Protein AF-W9Z4P5-F1 (afdb_monomer_lite)

Structure (mmCIF, N/CA/C/O backbone):
data_AF-W9Z4P5-F1
#
_entry.id   AF-W9Z4P5-F1
#
loop_
_atom_site.group_PDB
_atom_site.id
_atom_site.type_symbol
_atom_site.label_atom_id
_atom_site.label_alt_id
_atom_site.label_comp_id
_atom_site.label_asym_id
_atom_site.label_entity_id
_atom_site.label_seq_id
_atom_site.pdbx_PDB_ins_code
_atom_site.Cartn_x
_atom_site.Cartn_y
_atom_site.Cartn_z
_atom_site.occupancy
_atom_site.B_iso_or_equiv
_atom_site.auth_seq_id
_atom_site.auth_comp_id
_atom_site.auth_asym_id
_atom_site.auth_atom_id
_atom_site.pdbx_PDB_model_num
ATOM 1 N N . MET A 1 1 ? 18.168 -11.146 23.016 1.00 42.66 1 MET A N 1
ATOM 2 C CA . MET A 1 1 ? 17.865 -10.315 21.832 1.00 42.66 1 MET A CA 1
ATOM 3 C C . MET A 1 1 ? 19.161 -10.207 21.045 1.00 42.66 1 MET A C 1
ATOM 5 O O . MET A 1 1 ? 20.168 -9.918 21.678 1.00 42.66 1 MET A O 1
ATOM 9 N N . LYS A 1 2 ? 19.196 -10.552 19.750 1.00 52.38 2 LYS A N 1
ATOM 10 C CA . LYS A 1 2 ? 20.421 -10.352 18.956 1.00 52.38 2 LYS A CA 1
ATOM 11 C C . LYS A 1 2 ? 20.677 -8.849 18.866 1.00 52.38 2 LYS A C 1
ATOM 13 O O . LYS A 1 2 ? 19.761 -8.104 18.533 1.00 52.38 2 LYS A O 1
ATOM 18 N N . THR A 1 3 ? 21.877 -8.437 19.244 1.00 52.25 3 THR A N 1
ATOM 19 C CA . THR A 1 3 ? 22.371 -7.067 19.138 1.00 52.25 3 THR A CA 1
ATOM 20 C C . THR A 1 3 ? 22.293 -6.640 17.677 1.00 52.25 3 THR A C 1
ATOM 22 O O . THR A 1 3 ? 22.746 -7.373 16.799 1.00 52.25 3 THR A O 1
ATOM 25 N N . THR A 1 4 ? 21.670 -5.498 17.408 1.00 55.72 4 THR A N 1
ATOM 26 C CA . THR A 1 4 ? 21.697 -4.890 16.078 1.00 55.72 4 THR A CA 1
ATOM 27 C C . THR A 1 4 ? 23.114 -4.376 15.859 1.00 55.72 4 THR A C 1
ATOM 29 O O . THR A 1 4 ? 23.543 -3.469 16.567 1.00 55.72 4 THR A O 1
ATOM 32 N N . GLU A 1 5 ? 23.868 -5.000 14.958 1.00 75.69 5 GLU A N 1
ATOM 33 C CA . GLU A 1 5 ? 25.196 -4.511 14.586 1.00 75.69 5 GLU A CA 1
ATOM 34 C C . GLU A 1 5 ? 25.047 -3.261 13.714 1.00 75.69 5 GLU A C 1
ATOM 36 O O . GLU A 1 5 ? 24.210 -3.222 12.808 1.00 75.69 5 GLU A O 1
ATOM 41 N N . GLU A 1 6 ? 25.835 -2.226 14.007 1.00 75.12 6 GLU A N 1
ATOM 42 C CA . GLU A 1 6 ? 25.921 -1.048 13.147 1.00 75.12 6 GLU A CA 1
ATOM 43 C C . GLU A 1 6 ? 26.537 -1.455 11.802 1.00 75.12 6 GLU A C 1
ATOM 45 O O . GLU A 1 6 ? 27.552 -2.146 11.749 1.00 75.12 6 GLU A O 1
ATOM 50 N N . THR A 1 7 ? 25.913 -1.041 10.702 1.00 77.81 7 THR A N 1
ATOM 51 C CA . THR A 1 7 ? 26.414 -1.272 9.343 1.00 77.81 7 THR A CA 1
ATOM 52 C C . THR A 1 7 ? 26.224 -0.006 8.526 1.00 77.81 7 THR A C 1
ATOM 54 O O . THR A 1 7 ? 25.341 0.809 8.807 1.00 77.81 7 THR A O 1
ATOM 57 N N . THR A 1 8 ? 27.064 0.179 7.514 1.00 77.25 8 THR A N 1
ATOM 58 C CA . THR A 1 8 ? 26.899 1.294 6.583 1.00 77.25 8 THR A CA 1
ATOM 59 C C . THR A 1 8 ? 25.759 1.015 5.602 1.00 77.25 8 THR A C 1
ATOM 61 O O . THR A 1 8 ? 25.442 -0.137 5.298 1.00 77.25 8 THR A O 1
ATOM 64 N N . LEU A 1 9 ? 25.148 2.076 5.061 1.00 68.19 9 LEU A N 1
ATOM 65 C CA . LEU A 1 9 ? 24.144 1.940 4.001 1.00 68.19 9 LEU A CA 1
ATOM 66 C C . LEU A 1 9 ? 24.705 1.127 2.824 1.00 68.19 9 LEU A C 1
ATOM 68 O O . LEU A 1 9 ? 24.035 0.226 2.340 1.00 68.19 9 LEU A O 1
ATOM 72 N N . THR A 1 10 ? 25.947 1.392 2.417 1.00 73.50 10 THR A N 1
ATOM 73 C CA . THR A 1 10 ? 26.621 0.684 1.320 1.00 73.50 10 THR A CA 1
ATOM 74 C C . THR A 1 10 ? 26.720 -0.820 1.573 1.00 73.50 10 THR A C 1
ATOM 76 O O . THR A 1 10 ? 26.274 -1.601 0.740 1.00 73.50 10 THR A O 1
ATOM 79 N N . GLU A 1 11 ? 27.201 -1.240 2.746 1.00 78.31 11 GLU A N 1
ATOM 80 C CA . GLU A 1 11 ? 27.296 -2.665 3.101 1.00 78.31 11 GLU A CA 1
ATOM 81 C C . GLU A 1 11 ? 25.923 -3.344 3.166 1.00 78.31 11 GLU A C 1
ATOM 83 O O . GLU A 1 11 ? 25.790 -4.519 2.826 1.00 78.31 11 GLU A O 1
ATOM 88 N N . MET A 1 12 ? 24.889 -2.622 3.607 1.00 72.50 12 MET A N 1
ATOM 89 C CA . MET A 1 12 ? 23.517 -3.126 3.613 1.00 72.50 12 MET A CA 1
ATOM 90 C C . MET A 1 12 ? 22.998 -3.361 2.187 1.00 72.50 12 MET A C 1
ATOM 92 O O . MET A 1 12 ? 22.335 -4.371 1.944 1.00 72.50 12 MET A O 1
ATOM 96 N N . LEU A 1 13 ? 23.291 -2.443 1.258 1.00 69.75 13 LEU A N 1
ATOM 97 C CA . LEU A 1 13 ? 22.913 -2.564 -0.152 1.00 69.75 13 LEU A CA 1
ATOM 98 C C . LEU A 1 13 ? 23.656 -3.727 -0.828 1.00 69.75 13 LEU A C 1
ATOM 100 O O . LEU A 1 13 ? 23.027 -4.543 -1.493 1.00 69.75 13 LEU A O 1
ATOM 104 N N . GLU A 1 14 ? 24.967 -3.849 -0.611 1.00 73.81 14 GLU A N 1
ATOM 105 C CA . GLU A 1 14 ? 25.801 -4.910 -1.196 1.00 73.81 14 GLU A CA 1
ATOM 106 C C . GLU A 1 14 ? 25.414 -6.311 -0.705 1.00 73.81 14 GLU A C 1
ATOM 108 O O . GLU A 1 14 ? 25.409 -7.265 -1.479 1.00 73.81 14 GLU A O 1
ATOM 113 N N . LYS A 1 15 ? 25.040 -6.449 0.574 1.00 74.06 15 LYS A N 1
ATOM 114 C CA . LYS A 1 15 ? 24.609 -7.732 1.160 1.00 74.06 15 LYS A CA 1
ATOM 115 C C . LYS A 1 15 ? 23.195 -8.145 0.750 1.00 74.06 15 LYS A C 1
ATOM 117 O O . LYS A 1 15 ? 22.770 -9.254 1.080 1.00 74.06 15 LYS A O 1
ATOM 122 N N . ASN A 1 16 ? 22.439 -7.268 0.092 1.00 66.38 16 ASN A N 1
ATOM 123 C CA . ASN A 1 16 ? 21.038 -7.500 -0.219 1.00 66.38 16 ASN A CA 1
ATOM 124 C C . ASN A 1 16 ? 20.78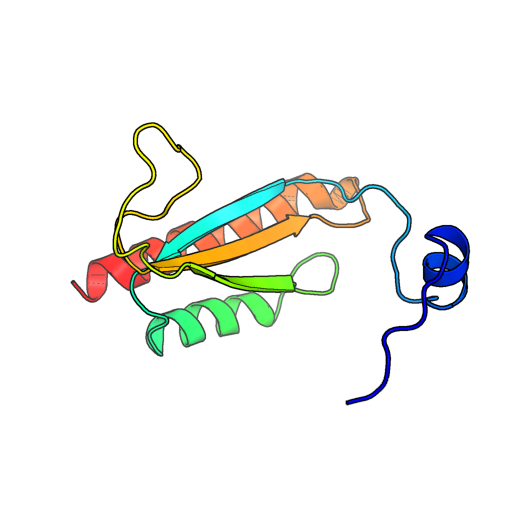8 -7.369 -1.721 1.00 66.38 16 ASN A C 1
ATOM 126 O O . ASN A 1 16 ? 20.226 -6.389 -2.194 1.00 66.38 16 ASN A O 1
ATOM 130 N N . GLU A 1 17 ? 21.144 -8.421 -2.461 1.00 60.03 17 GLU A N 1
ATOM 131 C CA . GLU A 1 17 ? 20.945 -8.539 -3.917 1.00 60.03 17 GLU A CA 1
ATOM 132 C C . GLU A 1 17 ? 19.476 -8.372 -4.359 1.00 60.03 17 GLU A C 1
ATOM 134 O O . GLU A 1 17 ? 19.187 -8.151 -5.533 1.00 60.03 17 GLU A O 1
ATOM 139 N N . ARG A 1 18 ? 18.523 -8.486 -3.422 1.00 59.97 18 ARG A N 1
ATOM 140 C CA . ARG A 1 18 ? 17.086 -8.271 -3.654 1.00 59.97 18 ARG A CA 1
ATOM 141 C C . ARG A 1 18 ? 16.643 -6.830 -3.419 1.00 59.97 18 ARG A C 1
ATOM 143 O O . ARG A 1 18 ? 15.490 -6.504 -3.704 1.00 59.97 18 ARG A O 1
ATOM 150 N N . LEU A 1 19 ? 17.508 -5.985 -2.865 1.00 59.34 19 LEU A N 1
ATOM 151 C CA . LEU A 1 19 ? 17.204 -4.585 -2.641 1.00 59.34 19 LEU A CA 1
ATOM 152 C C . LEU A 1 19 ? 17.377 -3.837 -3.962 1.00 59.34 19 LEU A C 1
ATOM 154 O O . LEU A 1 19 ? 18.480 -3.682 -4.479 1.00 59.34 19 LEU A O 1
ATOM 158 N N . VAL A 1 20 ? 16.265 -3.374 -4.520 1.00 58.81 20 VAL A N 1
ATOM 159 C CA . VAL A 1 20 ? 16.291 -2.509 -5.698 1.00 58.81 20 VAL A CA 1
ATOM 160 C C . VAL A 1 20 ? 16.896 -1.169 -5.278 1.00 58.81 20 VAL A C 1
ATOM 162 O O . VAL A 1 20 ? 16.310 -0.440 -4.483 1.00 58.81 20 VAL A O 1
ATOM 165 N N . THR A 1 21 ? 18.085 -0.862 -5.795 1.00 57.88 21 THR A N 1
ATOM 166 C CA . THR A 1 21 ? 18.834 0.378 -5.519 1.00 57.88 21 THR A CA 1
ATOM 167 C C . THR A 1 21 ? 18.400 1.556 -6.395 1.00 57.88 21 THR A C 1
ATOM 169 O O . THR A 1 21 ? 18.882 2.673 -6.209 1.00 57.88 21 THR A O 1
ATOM 172 N N . TRP A 1 22 ? 17.494 1.328 -7.348 1.00 62.38 22 TRP A N 1
ATOM 173 C CA . TRP A 1 22 ? 17.001 2.359 -8.260 1.00 62.38 22 TRP A CA 1
ATOM 174 C C . TRP A 1 22 ? 15.855 3.166 -7.629 1.00 62.38 22 TRP A C 1
ATOM 176 O O . TRP A 1 22 ? 15.010 2.566 -6.956 1.00 62.38 22 TRP A O 1
ATOM 186 N N . PRO A 1 23 ? 15.766 4.498 -7.845 1.00 67.25 23 PRO A N 1
ATOM 187 C CA . PRO A 1 23 ? 14.583 5.265 -7.470 1.00 67.25 23 PRO A CA 1
ATOM 188 C C . PRO A 1 23 ? 13.318 4.608 -8.039 1.00 67.25 23 PRO A C 1
ATOM 190 O O . PRO A 1 23 ? 13.237 4.386 -9.248 1.00 67.25 23 PRO A O 1
ATOM 193 N N . PRO A 1 24 ? 12.331 4.283 -7.191 1.00 78.56 24 PRO A N 1
ATOM 194 C CA . PRO A 1 24 ? 11.098 3.685 -7.660 1.00 78.56 24 PRO A CA 1
ATOM 195 C C . PRO A 1 24 ? 10.218 4.760 -8.318 1.00 78.56 24 PRO A C 1
ATOM 197 O O . PRO A 1 24 ? 10.060 5.862 -7.790 1.00 78.56 24 PRO A O 1
ATOM 200 N N . TYR A 1 25 ? 9.621 4.442 -9.465 1.00 86.50 25 TYR A N 1
ATOM 201 C CA . TYR A 1 25 ? 8.736 5.343 -10.204 1.00 86.50 25 TYR A CA 1
ATOM 202 C C . TYR A 1 25 ? 7.291 5.194 -9.735 1.00 86.50 25 TYR A C 1
ATOM 204 O O . TYR A 1 25 ? 6.814 4.076 -9.545 1.00 86.50 25 TYR A O 1
ATOM 212 N N . GLY A 1 26 ? 6.565 6.308 -9.599 1.00 88.38 26 GLY A N 1
ATOM 213 C CA . GLY A 1 26 ? 5.148 6.326 -9.223 1.00 88.38 26 GLY A CA 1
ATOM 214 C C . GLY A 1 26 ? 4.890 7.067 -7.912 1.00 88.38 26 GLY A C 1
ATOM 215 O O . GLY A 1 26 ? 5.526 8.079 -7.629 1.00 88.38 26 GLY A O 1
ATOM 216 N N . ARG A 1 27 ? 3.916 6.598 -7.120 1.00 90.00 27 ARG A N 1
ATOM 217 C CA . ARG A 1 27 ? 3.599 7.182 -5.803 1.00 90.00 27 ARG A CA 1
ATOM 218 C C . ARG A 1 27 ? 2.945 6.184 -4.857 1.00 90.00 27 ARG A C 1
ATOM 220 O O . ARG A 1 27 ? 2.232 5.278 -5.287 1.00 90.00 27 ARG A O 1
ATOM 227 N N . VAL A 1 28 ? 3.127 6.413 -3.561 1.00 89.25 28 VAL A N 1
ATOM 228 C CA . VAL A 1 28 ? 2.396 5.710 -2.503 1.00 89.25 28 VAL A CA 1
ATOM 229 C C . VAL A 1 28 ? 1.069 6.423 -2.253 1.00 89.25 28 VAL A C 1
ATOM 231 O O . VAL A 1 28 ? 1.014 7.650 -2.169 1.00 89.25 28 VAL A O 1
ATOM 234 N N . LEU A 1 29 ? -0.011 5.653 -2.162 1.00 91.25 29 LEU A N 1
ATOM 235 C CA . LEU A 1 29 ? -1.334 6.140 -1.777 1.00 91.25 29 LEU A CA 1
ATOM 236 C C . LEU A 1 29 ? -1.671 5.588 -0.399 1.00 91.25 29 LEU A C 1
ATOM 238 O O . LEU A 1 29 ? -1.464 4.404 -0.151 1.00 91.25 29 LEU A O 1
ATOM 242 N N . THR A 1 30 ? -2.217 6.425 0.476 1.00 91.69 30 THR A N 1
ATOM 243 C CA . THR A 1 30 ? -2.544 6.030 1.848 1.00 91.69 30 THR A CA 1
ATOM 244 C C . THR A 1 30 ? -4.047 6.057 2.107 1.00 91.69 30 THR A C 1
ATOM 246 O O . THR A 1 30 ? -4.801 6.812 1.482 1.00 91.69 30 THR A O 1
ATOM 249 N N . LEU A 1 31 ? -4.493 5.200 3.023 1.00 90.00 31 LEU A N 1
ATOM 250 C CA . LEU A 1 31 ? -5.861 5.159 3.522 1.00 90.00 31 LEU A CA 1
ATOM 251 C C . LEU A 1 31 ? -5.856 4.933 5.034 1.00 90.00 31 LEU A C 1
ATOM 253 O O . LEU A 1 31 ? -5.350 3.920 5.516 1.00 90.00 31 LEU A O 1
ATOM 257 N N . ASN A 1 32 ? -6.473 5.852 5.772 1.00 88.56 32 ASN A N 1
ATOM 258 C CA . ASN A 1 32 ? -6.687 5.690 7.205 1.00 88.56 32 ASN A CA 1
ATOM 259 C C . ASN A 1 32 ? -7.900 4.786 7.448 1.00 88.56 32 ASN A C 1
ATOM 261 O O . ASN A 1 32 ? -8.982 5.037 6.917 1.00 88.56 32 ASN A O 1
ATOM 265 N N . VAL A 1 33 ? -7.743 3.764 8.285 1.00 85.75 33 VAL A N 1
ATOM 266 C CA . VAL A 1 33 ? -8.816 2.849 8.689 1.00 85.75 33 VAL A CA 1
ATOM 267 C C . VAL A 1 33 ? -8.832 2.686 10.203 1.00 85.75 33 VAL A C 1
ATOM 269 O O . VAL A 1 33 ? -7.789 2.633 10.845 1.00 85.75 33 VAL A O 1
ATOM 272 N N . LYS A 1 34 ? -10.022 2.585 10.803 1.00 82.88 34 LYS A N 1
ATOM 273 C CA . LYS A 1 34 ? -10.145 2.341 12.252 1.00 82.88 34 LYS A CA 1
ATOM 274 C C . LYS A 1 34 ? -9.722 0.925 12.644 1.00 82.88 34 LYS A C 1
ATOM 276 O O . LYS A 1 34 ? -9.203 0.723 13.731 1.00 82.88 34 LYS A O 1
ATOM 281 N N . GLN A 1 35 ? -9.959 -0.040 11.758 1.00 82.38 35 GLN A N 1
ATOM 282 C CA . GLN A 1 35 ? -9.684 -1.458 11.966 1.00 82.38 35 GLN A CA 1
ATOM 283 C C . GLN A 1 35 ? -9.499 -2.153 10.614 1.00 82.38 35 GLN A C 1
ATOM 285 O O . GLN A 1 35 ? -10.230 -1.871 9.662 1.00 82.38 35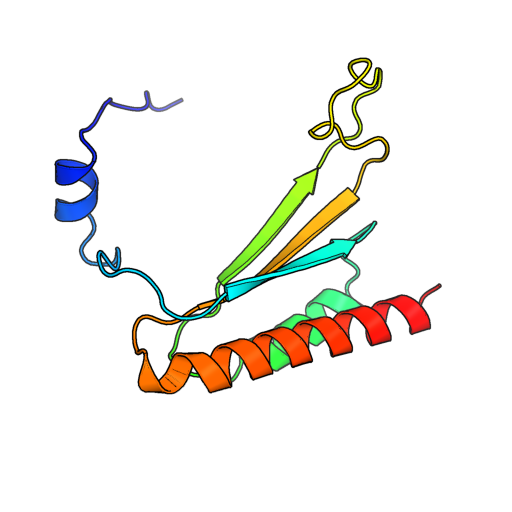 GLN A O 1
ATOM 290 N N . LEU A 1 36 ? -8.585 -3.125 10.548 1.00 79.69 36 LEU A N 1
ATOM 291 C CA . LEU A 1 36 ? -8.510 -4.059 9.428 1.00 79.69 36 LEU A CA 1
ATOM 292 C C . LEU A 1 36 ? -9.605 -5.132 9.547 1.00 79.69 36 LEU A C 1
ATOM 294 O O . LEU A 1 36 ? -9.468 -6.111 10.278 1.00 79.69 36 LEU A O 1
ATOM 298 N N . ALA A 1 37 ? -10.718 -4.938 8.842 1.00 83.06 37 ALA A N 1
ATOM 299 C CA . ALA A 1 37 ? -11.801 -5.917 8.784 1.00 83.06 37 ALA A CA 1
ATOM 300 C C . ALA A 1 37 ? -11.507 -7.030 7.762 1.00 83.06 37 ALA A C 1
ATOM 302 O O . ALA A 1 37 ? -10.876 -6.788 6.731 1.00 83.06 37 ALA A O 1
ATOM 303 N N . ALA A 1 38 ? -12.054 -8.233 7.975 1.00 86.50 38 ALA A N 1
ATOM 304 C CA . ALA A 1 38 ? -11.892 -9.366 7.052 1.00 86.50 38 ALA A CA 1
ATOM 305 C C . ALA A 1 38 ? -12.314 -9.031 5.607 1.00 86.50 38 ALA A C 1
ATOM 307 O O . ALA A 1 38 ? -11.687 -9.470 4.646 1.00 86.50 38 ALA A O 1
ATOM 308 N N . LYS A 1 39 ? -13.336 -8.184 5.440 1.00 82.75 39 LYS A N 1
ATOM 309 C CA . LYS A 1 39 ? -13.792 -7.705 4.128 1.00 82.75 39 LYS A CA 1
ATOM 310 C C . LYS A 1 39 ? -12.748 -6.841 3.412 1.00 82.75 39 LYS A C 1
ATOM 312 O O . LYS A 1 39 ? -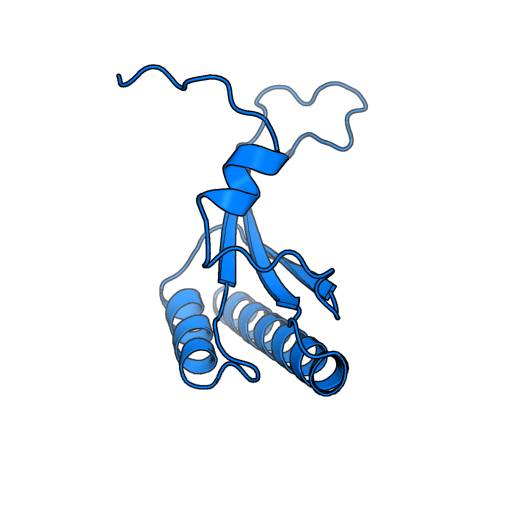12.630 -6.933 2.194 1.00 82.75 39 LYS A O 1
ATOM 317 N N . LEU A 1 40 ? -11.966 -6.045 4.147 1.00 84.69 40 LEU A N 1
ATOM 318 C CA . LEU A 1 40 ? -10.850 -5.284 3.573 1.00 84.69 40 LEU A CA 1
ATOM 319 C C . LEU A 1 40 ? -9.741 -6.227 3.121 1.00 84.69 40 LEU A C 1
ATOM 321 O O . LEU A 1 40 ? -9.248 -6.090 2.009 1.00 84.69 40 LEU A O 1
ATOM 325 N N . VAL A 1 41 ? -9.427 -7.249 3.922 1.00 85.88 41 VAL A N 1
ATOM 326 C CA . VAL A 1 41 ? -8.470 -8.297 3.534 1.00 85.88 41 VAL A CA 1
ATOM 327 C C . VAL A 1 41 ? -8.916 -9.009 2.253 1.00 85.88 41 VAL A C 1
ATOM 329 O O . VAL A 1 41 ? -8.098 -9.231 1.368 1.00 85.88 41 VAL A O 1
ATOM 332 N N . GLN A 1 42 ? -10.212 -9.298 2.094 1.00 87.44 42 GLN A N 1
ATOM 333 C CA . GLN A 1 42 ? -10.748 -9.880 0.856 1.00 87.44 42 GLN A CA 1
ATOM 334 C C . GLN A 1 42 ? -10.594 -8.950 -0.356 1.00 87.44 42 GLN A C 1
ATOM 336 O O . GLN A 1 42 ? -10.266 -9.421 -1.443 1.00 87.44 42 GLN A O 1
ATOM 341 N N . VAL A 1 43 ? -10.828 -7.642 -0.190 1.00 86.81 43 VAL A N 1
ATOM 342 C CA . VAL A 1 43 ? -10.594 -6.651 -1.255 1.00 86.81 43 VAL A CA 1
ATOM 343 C C . VAL A 1 43 ? -9.119 -6.652 -1.655 1.00 86.81 43 VAL A C 1
ATOM 345 O O . VAL A 1 43 ? -8.816 -6.782 -2.838 1.00 86.81 43 VAL A O 1
ATOM 348 N N . LEU A 1 44 ? -8.212 -6.579 -0.677 1.00 84.75 44 LEU A N 1
ATOM 349 C CA . LEU A 1 44 ? -6.767 -6.600 -0.907 1.00 84.75 44 LEU A CA 1
ATOM 350 C C . LEU A 1 44 ? -6.332 -7.883 -1.624 1.00 84.75 44 LEU A C 1
ATOM 352 O O . LEU A 1 44 ? -5.643 -7.806 -2.636 1.00 84.75 44 LEU A O 1
ATOM 356 N N . ALA A 1 45 ? -6.797 -9.047 -1.162 1.00 84.94 45 ALA A N 1
ATOM 357 C CA . ALA A 1 45 ? -6.450 -10.347 -1.732 1.00 84.94 45 ALA A CA 1
ATOM 358 C C . ALA A 1 45 ? -6.805 -10.461 -3.224 1.00 84.94 45 ALA A C 1
ATOM 360 O O . ALA A 1 45 ? -6.025 -11.025 -3.992 1.00 84.94 45 ALA A O 1
ATOM 361 N N . ARG A 1 46 ? -7.937 -9.882 -3.660 1.00 85.56 46 ARG A N 1
ATOM 362 C CA . ARG A 1 46 ? -8.299 -9.837 -5.090 1.00 85.56 46 ARG A CA 1
ATOM 363 C C . ARG A 1 46 ? -7.253 -9.084 -5.908 1.00 85.56 46 ARG A C 1
ATOM 365 O O . ARG A 1 46 ? -6.838 -9.567 -6.957 1.00 85.56 46 ARG A O 1
ATOM 372 N N . HIS A 1 47 ? -6.783 -7.952 -5.395 1.00 84.00 47 HIS A N 1
ATOM 373 C CA . HIS A 1 47 ? -5.785 -7.114 -6.061 1.00 84.00 47 HIS A CA 1
ATOM 374 C C . HIS A 1 47 ? -4.360 -7.686 -5.995 1.00 84.00 47 HIS A C 1
ATOM 376 O O . HIS A 1 47 ? -3.567 -7.421 -6.895 1.00 84.00 47 HIS A O 1
ATOM 382 N N . CYS A 1 48 ? -4.040 -8.523 -4.999 1.00 76.38 48 CYS A N 1
ATOM 383 C CA . CYS A 1 48 ? -2.735 -9.189 -4.881 1.00 76.38 48 CYS A CA 1
ATOM 384 C C . CYS A 1 48 ? -2.436 -10.164 -6.032 1.00 76.38 48 CYS A C 1
ATOM 386 O O . CYS A 1 48 ? -1.272 -10.382 -6.356 1.00 76.38 48 CYS A O 1
ATOM 388 N N . SER A 1 49 ? -3.467 -10.765 -6.631 1.00 72.00 49 SER A N 1
ATOM 389 C CA . SER A 1 49 ? -3.297 -11.818 -7.644 1.00 72.00 49 SER A CA 1
ATOM 390 C C . SER A 1 49 ? -2.744 -11.323 -8.991 1.00 72.00 49 SER A C 1
ATOM 392 O O . SER A 1 49 ? -2.173 -12.119 -9.730 1.00 72.00 49 SER A O 1
ATOM 394 N N . PHE A 1 50 ? -2.850 -10.020 -9.288 1.00 67.62 50 PHE A N 1
ATOM 395 C CA . PHE A 1 50 ? -2.478 -9.427 -10.584 1.00 67.62 50 PHE A CA 1
ATOM 396 C C . PHE A 1 50 ? -1.765 -8.071 -10.450 1.00 67.62 50 PHE A C 1
ATOM 398 O O . PHE A 1 50 ? -1.997 -7.144 -11.225 1.00 67.62 50 PHE A O 1
ATOM 405 N N . ALA A 1 51 ? -0.892 -7.923 -9.454 1.00 68.38 51 ALA A N 1
ATOM 406 C CA . ALA A 1 51 ? -0.150 -6.681 -9.257 1.00 68.38 51 ALA A CA 1
ATOM 407 C C . ALA A 1 51 ? 0.864 -6.447 -10.406 1.00 68.38 51 ALA A C 1
ATOM 409 O O . ALA A 1 51 ? 1.923 -7.075 -10.462 1.00 68.38 51 ALA A O 1
ATOM 410 N N . LEU A 1 52 ? 0.527 -5.531 -11.320 1.00 68.44 52 LEU A N 1
ATOM 411 C CA . LEU A 1 52 ? 1.309 -5.176 -12.513 1.00 68.44 52 LEU A CA 1
ATOM 412 C C . LEU A 1 52 ? 2.740 -4.736 -12.151 1.00 68.44 52 LEU A C 1
ATOM 414 O O . LEU A 1 52 ? 2.910 -3.921 -11.245 1.00 68.44 52 LEU A O 1
ATOM 418 N N . GLY A 1 53 ? 3.757 -5.261 -12.840 1.00 68.38 53 GLY A N 1
ATOM 419 C CA . GLY A 1 53 ? 5.175 -4.974 -12.559 1.00 68.38 53 GLY A CA 1
ATOM 420 C C . GLY A 1 53 ? 5.832 -5.877 -11.504 1.00 68.38 53 GLY A C 1
ATOM 421 O O . GLY A 1 53 ? 7.018 -5.721 -11.236 1.00 68.38 53 GLY A O 1
ATOM 422 N N . GLY A 1 54 ? 5.092 -6.848 -10.948 1.00 64.38 54 GLY A N 1
ATOM 423 C CA . GLY A 1 54 ? 5.605 -7.815 -9.975 1.00 64.38 54 GLY A CA 1
ATOM 424 C C . GLY A 1 54 ? 5.746 -7.235 -8.565 1.00 64.38 54 GLY A C 1
ATOM 425 O O . GLY A 1 54 ? 6.059 -6.064 -8.384 1.00 64.38 54 GLY A O 1
ATOM 426 N N . GLY A 1 55 ? 5.482 -8.063 -7.548 1.00 63.94 55 GLY A N 1
ATOM 427 C CA . GLY A 1 55 ? 5.550 -7.666 -6.139 1.00 63.94 55 GLY A CA 1
ATOM 428 C C . GLY A 1 55 ? 4.457 -6.668 -5.733 1.00 63.94 55 GLY A C 1
ATOM 429 O O . GLY A 1 55 ? 4.344 -5.551 -6.240 1.00 63.94 55 GLY A O 1
ATOM 430 N N . PHE A 1 56 ? 3.626 -7.049 -4.769 1.00 62.62 56 PHE A N 1
ATOM 431 C CA . PHE A 1 56 ? 2.770 -6.097 -4.072 1.00 62.62 56 PHE A CA 1
ATOM 432 C C . PHE A 1 56 ? 3.321 -5.886 -2.675 1.00 62.62 56 PHE A C 1
ATOM 434 O O . PHE A 1 56 ? 3.404 -6.830 -1.893 1.00 62.62 56 PHE A O 1
ATOM 441 N N . VAL A 1 57 ? 3.679 -4.645 -2.365 1.00 69.25 57 VAL A N 1
ATOM 442 C CA . VAL A 1 57 ? 3.965 -4.244 -0.994 1.00 69.25 57 VAL A CA 1
ATOM 443 C C . VAL A 1 57 ? 2.731 -3.504 -0.499 1.00 69.25 57 VAL A C 1
ATOM 445 O O . VAL A 1 57 ? 2.395 -2.431 -0.998 1.00 69.25 57 VAL A O 1
ATOM 448 N N . LEU A 1 58 ? 2.020 -4.102 0.447 1.00 74.81 58 LEU A N 1
ATOM 449 C CA . LEU A 1 58 ? 1.124 -3.365 1.326 1.00 74.81 58 LEU A CA 1
ATOM 450 C C . LEU A 1 58 ? 1.890 -3.085 2.597 1.00 74.81 58 LEU A C 1
ATOM 452 O O . LEU A 1 58 ? 2.452 -4.011 3.184 1.00 74.81 58 LEU A O 1
ATOM 456 N N . THR A 1 59 ? 1.847 -1.841 3.045 1.00 81.50 59 THR A N 1
ATOM 457 C CA . THR A 1 59 ? 2.276 -1.523 4.402 1.00 81.50 59 THR A CA 1
ATOM 458 C C . THR A 1 59 ? 1.043 -1.293 5.260 1.00 81.50 59 THR A C 1
ATOM 460 O O . THR A 1 59 ? 0.092 -0.634 4.836 1.00 81.50 59 THR A O 1
ATOM 463 N N . TYR A 1 60 ? 1.046 -1.862 6.463 1.00 84.19 60 TYR A N 1
ATOM 464 C CA . TYR A 1 60 ? 0.023 -1.625 7.472 1.00 84.19 60 TYR A CA 1
ATOM 465 C C . TYR A 1 60 ? 0.688 -1.034 8.704 1.00 84.19 60 TYR A C 1
ATOM 467 O O . TYR A 1 60 ? 1.393 -1.729 9.436 1.00 84.19 60 TYR A O 1
ATOM 475 N N . HIS A 1 61 ? 0.455 0.252 8.928 1.00 84.81 61 HIS A N 1
ATOM 476 C CA . HIS A 1 61 ? 0.972 0.956 10.092 1.00 84.81 61 HIS A CA 1
ATOM 477 C C . HIS A 1 61 ? -0.111 1.023 11.155 1.00 84.81 61 HIS A C 1
ATOM 479 O O . HIS A 1 61 ? -1.220 1.473 10.880 1.00 84.81 61 HIS A O 1
ATOM 485 N N . THR A 1 62 ? 0.204 0.612 12.381 1.00 84.31 62 THR A N 1
ATOM 486 C CA . THR A 1 62 ? -0.653 0.901 13.536 1.00 84.31 62 THR A CA 1
ATOM 487 C C . THR A 1 62 ? -0.191 2.204 14.154 1.00 84.31 62 THR A C 1
ATOM 489 O O . THR A 1 62 ? 0.950 2.305 14.597 1.00 84.31 62 THR A O 1
ATOM 492 N N . VAL A 1 63 ? -1.081 3.191 14.188 1.00 82.75 63 VAL A N 1
ATOM 493 C CA . VAL A 1 63 ? -0.801 4.513 14.737 1.00 82.75 63 VAL A CA 1
ATOM 494 C C . VAL A 1 63 ? -1.520 4.627 16.080 1.00 82.75 63 VAL A C 1
ATOM 496 O O . VAL A 1 63 ? -2.737 4.840 16.113 1.00 82.75 63 VAL A O 1
ATOM 499 N N . PRO A 1 64 ? -0.810 4.427 17.204 1.00 75.56 64 PRO A N 1
ATOM 500 C CA . PRO A 1 64 ? -1.421 4.516 18.519 1.00 75.56 64 PRO A CA 1
ATOM 501 C C . PRO A 1 64 ? -1.884 5.949 18.797 1.00 75.56 64 PRO A C 1
ATOM 503 O O . PRO A 1 64 ? -1.231 6.921 18.416 1.00 75.56 64 PRO A O 1
ATOM 506 N N . SER A 1 65 ? -3.009 6.075 19.501 1.00 72.94 65 SER A N 1
ATOM 507 C CA . SER A 1 65 ? -3.431 7.363 20.048 1.00 72.94 65 SER A CA 1
ATOM 508 C C . SER A 1 65 ? -2.414 7.812 21.089 1.00 72.94 65 SER A C 1
ATOM 510 O O . SER A 1 65 ? -2.090 7.041 21.994 1.00 72.94 65 SER A O 1
ATOM 512 N N . MET A 1 66 ? -1.967 9.065 21.032 1.00 64.94 66 MET A N 1
ATOM 513 C CA . MET A 1 66 ? -1.285 9.645 22.187 1.00 64.94 66 MET A CA 1
ATOM 514 C C . MET A 1 66 ? -2.347 10.060 23.208 1.00 64.94 66 MET A C 1
ATOM 516 O O . MET A 1 66 ? -3.228 10.855 22.890 1.00 64.94 66 MET A O 1
ATOM 520 N N . LEU A 1 67 ? -2.280 9.522 24.432 1.00 58.44 67 LEU A N 1
ATOM 521 C CA . LEU A 1 67 ? -3.172 9.911 25.540 1.00 58.44 67 LEU A CA 1
ATOM 522 C C . LEU A 1 67 ? -3.053 11.409 25.886 1.00 58.44 67 LEU A C 1
ATOM 524 O O . LEU A 1 67 ? -3.971 11.979 26.467 1.00 58.44 67 LEU A O 1
ATOM 528 N N . GLN A 1 68 ? -1.947 12.053 25.499 1.00 61.03 68 GLN A N 1
ATOM 529 C CA . GLN A 1 68 ? -1.776 13.503 25.524 1.00 61.03 68 GLN A CA 1
ATOM 530 C C . GLN A 1 68 ? -1.274 13.969 24.151 1.00 61.03 68 GLN A C 1
ATOM 532 O O . GLN A 1 68 ? -0.127 13.683 23.795 1.00 61.03 68 GLN A O 1
ATOM 537 N N . PRO A 1 69 ? -2.096 14.672 23.351 1.00 58.44 69 PRO A N 1
ATOM 538 C CA . PRO A 1 69 ? -1.607 15.330 22.150 1.00 58.44 69 PRO A CA 1
ATOM 539 C C . PRO A 1 69 ? -0.516 16.315 22.569 1.00 58.44 69 PRO A C 1
ATOM 541 O O . PRO A 1 69 ? -0.772 17.195 23.392 1.00 58.44 69 PRO A O 1
ATOM 544 N N . ALA A 1 70 ? 0.694 16.189 22.021 1.00 57.94 70 ALA A N 1
ATOM 545 C CA . ALA A 1 70 ? 1.690 17.240 22.183 1.00 57.94 70 ALA A CA 1
ATOM 546 C C . ALA A 1 70 ? 1.077 18.536 21.618 1.00 57.94 70 ALA A C 1
ATOM 548 O O . ALA A 1 70 ? 0.694 18.544 20.439 1.00 57.94 70 ALA A O 1
ATOM 549 N N . PRO A 1 71 ? 0.910 19.606 22.420 1.00 57.53 71 PRO A N 1
ATOM 550 C CA . PRO A 1 71 ? 0.265 20.814 21.937 1.00 57.53 71 PRO A CA 1
ATOM 551 C C . PRO A 1 71 ? 1.043 21.333 20.723 1.00 57.53 71 PRO A C 1
ATOM 553 O O . PRO A 1 71 ? 2.230 21.631 20.832 1.00 57.53 71 PRO A O 1
ATOM 556 N N . LYS A 1 72 ? 0.353 21.434 19.576 1.00 60.19 72 LYS A N 1
ATOM 557 C CA . LYS A 1 72 ? 0.863 21.872 18.257 1.00 60.19 72 LYS A CA 1
ATOM 558 C C . LYS A 1 72 ? 1.638 20.840 17.419 1.00 60.19 72 LYS A C 1
ATOM 560 O O . LYS A 1 72 ? 2.205 21.222 16.399 1.00 60.19 72 LYS A O 1
ATOM 565 N N . SER A 1 73 ? 1.648 19.553 17.771 1.00 58.97 73 SER A N 1
ATOM 566 C CA . SER A 1 73 ? 2.215 18.538 16.870 1.00 58.97 73 SER A CA 1
ATOM 567 C C . SER A 1 73 ? 1.217 18.139 15.781 1.00 58.97 73 SER A C 1
ATOM 569 O O . SER A 1 73 ? 0.118 17.680 16.083 1.00 58.97 73 SER A O 1
ATOM 571 N N . ILE A 1 74 ? 1.624 18.256 14.514 1.00 58.69 74 ILE A N 1
ATOM 572 C CA . ILE A 1 74 ? 0.920 17.633 13.378 1.00 58.69 74 ILE A CA 1
ATOM 573 C C . ILE A 1 74 ? 1.210 16.124 13.274 1.00 58.69 74 ILE A C 1
ATOM 575 O O . ILE A 1 74 ? 0.561 15.427 12.502 1.00 58.69 74 ILE A O 1
ATOM 579 N N . PHE A 1 75 ? 2.177 15.621 14.052 1.00 57.94 75 PHE A N 1
ATOM 580 C CA . PHE A 1 75 ? 2.686 14.245 14.005 1.00 57.94 75 PHE A CA 1
ATOM 581 C C . PHE A 1 75 ? 2.133 13.342 15.122 1.00 57.94 75 PHE A C 1
ATOM 583 O O . PHE A 1 75 ? 2.674 12.272 15.381 1.00 57.94 75 PHE A O 1
ATOM 590 N N . GLY A 1 76 ? 1.056 13.747 15.799 1.00 59.03 76 GLY A N 1
ATOM 591 C CA . GLY A 1 76 ? 0.385 12.936 16.816 1.00 59.03 76 GLY A CA 1
ATOM 592 C C . GLY A 1 76 ? -1.024 12.553 16.383 1.00 59.03 76 GLY A C 1
ATOM 593 O O . GLY A 1 76 ? -1.863 13.425 16.163 1.00 59.03 76 GLY A O 1
ATOM 594 N N . ALA A 1 77 ? -1.316 11.255 16.304 1.00 61.34 77 ALA A N 1
ATOM 595 C CA . ALA A 1 77 ? -2.680 10.805 16.074 1.00 61.34 77 ALA A CA 1
ATOM 596 C C . ALA A 1 77 ? -3.547 11.082 17.310 1.00 61.34 77 ALA A C 1
ATOM 598 O O . ALA A 1 77 ? -3.285 10.568 18.399 1.00 61.34 77 ALA A O 1
ATOM 599 N N . GLN A 1 78 ? -4.595 11.889 17.127 1.00 65.25 78 GLN A N 1
ATOM 600 C CA . GLN A 1 78 ? -5.590 12.179 18.170 1.00 65.25 78 GLN A CA 1
ATOM 601 C C . GLN A 1 78 ? -6.453 10.961 18.512 1.00 65.25 78 GLN A C 1
ATOM 603 O O . GLN A 1 78 ? -7.064 10.909 19.573 1.00 65.25 78 GLN A O 1
ATOM 608 N N . THR A 1 79 ? -6.529 10.003 17.588 1.00 72.12 79 THR A N 1
ATOM 609 C CA . THR A 1 79 ? -7.256 8.747 17.750 1.00 72.12 79 THR A CA 1
ATOM 610 C C . THR A 1 79 ? -6.410 7.600 17.223 1.00 72.12 79 THR A C 1
ATOM 612 O O . THR A 1 79 ? -5.697 7.749 16.226 1.00 72.12 79 THR A O 1
ATOM 615 N N . GLY A 1 80 ? -6.495 6.451 17.892 1.00 78.25 80 GLY A N 1
ATOM 616 C CA . GLY A 1 80 ? -5.860 5.227 17.423 1.00 78.25 80 GLY A CA 1
ATOM 617 C C . GLY A 1 80 ? -6.480 4.810 16.094 1.00 78.25 80 GLY A C 1
ATOM 618 O O . GLY A 1 80 ? -7.700 4.688 15.990 1.00 78.25 80 GLY A O 1
ATOM 619 N N . HIS A 1 81 ? -5.647 4.629 15.079 1.00 83.94 81 HIS A N 1
ATOM 620 C CA . HIS A 1 81 ? -6.073 4.187 13.758 1.00 83.94 81 HIS A CA 1
ATOM 621 C C . HIS A 1 81 ? -4.944 3.415 13.082 1.00 83.94 81 HIS A C 1
ATOM 623 O O . HIS A 1 81 ? -3.849 3.259 13.623 1.00 83.94 81 HIS A O 1
ATOM 629 N N . HIS A 1 82 ? -5.215 2.930 11.882 1.00 86.81 82 HIS A N 1
ATOM 630 C CA . HIS A 1 82 ? -4.234 2.272 11.046 1.00 86.81 82 HIS A CA 1
ATOM 631 C C . HIS A 1 82 ? -4.114 2.994 9.711 1.00 86.81 82 HIS A C 1
ATOM 633 O O . HIS A 1 82 ? -5.101 3.525 9.204 1.00 86.81 82 HIS A O 1
ATOM 639 N N . ILE A 1 83 ? -2.914 2.997 9.140 1.00 88.62 83 ILE A N 1
ATOM 640 C CA . ILE A 1 83 ? -2.645 3.530 7.806 1.00 88.62 83 ILE A CA 1
ATOM 641 C C . ILE A 1 83 ? -2.321 2.348 6.904 1.00 88.62 83 ILE A C 1
ATOM 643 O O . ILE A 1 83 ? -1.364 1.613 7.146 1.00 88.62 83 ILE A O 1
ATOM 647 N N . LEU A 1 84 ? -3.137 2.167 5.874 1.00 90.06 84 LEU A N 1
ATOM 648 C CA . LEU A 1 84 ? -2.861 1.266 4.765 1.00 90.06 84 LEU A CA 1
ATOM 649 C C . LEU A 1 84 ? -2.117 2.037 3.682 1.00 90.06 84 LEU A C 1
ATOM 651 O O . LEU A 1 84 ? -2.594 3.079 3.236 1.00 90.06 84 LEU A O 1
ATOM 655 N N . GLU A 1 85 ? -0.979 1.513 3.243 1.00 90.31 85 GLU A N 1
ATOM 656 C CA . GLU A 1 85 ? -0.215 2.055 2.123 1.00 90.31 85 GLU A CA 1
ATOM 657 C C . GLU A 1 85 ? -0.311 1.131 0.915 1.00 90.31 85 GLU A C 1
ATOM 659 O O . GLU A 1 85 ? 0.092 -0.034 0.961 1.00 90.31 85 GLU A O 1
ATOM 664 N N . MET A 1 86 ? -0.808 1.677 -0.191 1.00 90.19 86 MET A N 1
ATOM 665 C CA . MET A 1 86 ? -0.804 1.037 -1.495 1.00 90.19 86 MET A CA 1
ATOM 666 C C . MET A 1 86 ? 0.407 1.548 -2.267 1.00 90.19 86 MET A C 1
ATOM 668 O O . MET A 1 86 ? 0.430 2.688 -2.743 1.00 90.19 86 MET A O 1
ATOM 672 N N . ASN A 1 87 ? 1.419 0.688 -2.391 1.00 86.69 87 ASN A N 1
ATOM 673 C CA . ASN A 1 87 ? 2.645 0.992 -3.117 1.00 86.69 87 ASN A CA 1
ATOM 674 C C . ASN A 1 87 ? 2.390 0.959 -4.631 1.00 86.69 87 ASN A C 1
ATOM 676 O O . ASN A 1 87 ? 2.588 -0.050 -5.320 1.00 86.69 87 ASN A O 1
ATOM 680 N N . GLY A 1 88 ? 1.939 2.105 -5.145 1.00 87.50 88 GLY A N 1
ATOM 681 C CA . GLY A 1 88 ? 1.806 2.415 -6.563 1.00 87.50 88 GLY A CA 1
ATOM 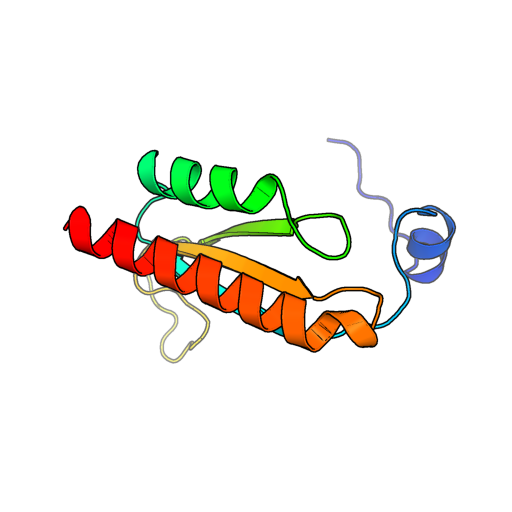682 C C . GLY A 1 88 ? 3.152 2.731 -7.218 1.00 87.50 88 GLY A C 1
ATOM 683 O O . GLY A 1 88 ? 3.222 3.630 -8.053 1.00 87.50 88 GLY A O 1
ATOM 684 N N . VAL A 1 89 ? 4.213 2.046 -6.786 1.00 86.75 89 VAL A N 1
ATOM 685 C CA . VAL A 1 89 ? 5.589 2.277 -7.217 1.00 86.75 89 VAL A CA 1
ATOM 686 C C . VAL A 1 89 ? 6.191 1.016 -7.829 1.00 86.75 89 VAL A C 1
ATOM 688 O O . VAL A 1 89 ? 5.891 -0.089 -7.373 1.00 86.75 89 VAL A O 1
ATOM 691 N N . VAL A 1 90 ? 7.008 1.180 -8.868 1.00 85.94 90 VAL A N 1
ATOM 692 C CA . VAL A 1 90 ? 7.650 0.099 -9.638 1.00 85.94 90 VAL A CA 1
ATOM 693 C C . VAL A 1 90 ? 9.053 0.519 -10.090 1.00 85.94 90 VAL A C 1
ATOM 695 O O . VAL A 1 90 ? 9.313 1.714 -10.220 1.00 85.94 90 VAL A O 1
ATOM 698 N N . PRO A 1 91 ? 9.964 -0.438 -10.344 1.00 82.12 91 PRO A N 1
ATOM 699 C CA . PRO A 1 91 ? 11.291 -0.133 -10.883 1.00 82.12 91 PRO A CA 1
ATOM 700 C C . PRO A 1 91 ? 11.265 0.283 -12.363 1.00 82.12 91 PRO A C 1
ATOM 702 O O . PRO A 1 91 ? 12.201 0.920 -12.828 1.00 82.12 91 PRO A O 1
ATOM 705 N N . ASP A 1 92 ? 10.207 -0.071 -13.099 1.0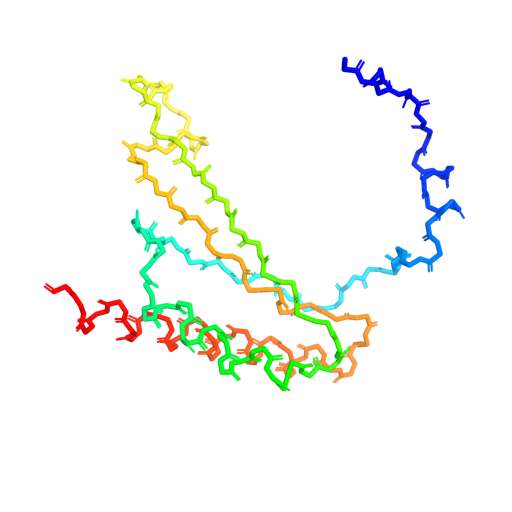0 85.00 92 ASP A N 1
ATOM 706 C CA . ASP A 1 92 ? 10.040 0.246 -14.519 1.00 85.00 92 ASP A CA 1
ATOM 707 C C . ASP A 1 92 ? 9.160 1.495 -14.701 1.00 85.00 92 ASP A C 1
ATOM 709 O O . ASP A 1 92 ? 7.961 1.477 -14.405 1.00 85.00 92 ASP A O 1
ATOM 713 N N . GLU A 1 93 ? 9.756 2.580 -15.204 1.00 88.25 93 GLU A N 1
ATOM 714 C CA . GLU A 1 93 ? 9.077 3.855 -15.467 1.00 88.25 93 GLU A CA 1
ATOM 715 C C . GLU A 1 93 ? 7.894 3.709 -16.431 1.00 88.25 93 GLU A C 1
ATOM 717 O O . GLU A 1 93 ? 6.861 4.357 -16.245 1.00 88.25 93 GLU A O 1
ATOM 722 N N . SER A 1 94 ? 8.002 2.817 -17.422 1.00 89.88 94 SER A N 1
ATOM 723 C CA . SER A 1 94 ? 6.955 2.618 -18.431 1.00 89.88 94 SER A CA 1
ATOM 724 C C . SER A 1 94 ? 5.654 2.083 -17.822 1.00 89.88 94 SER A C 1
ATOM 726 O O . SER A 1 94 ? 4.565 2.368 -18.323 1.00 89.88 94 SER A O 1
ATOM 728 N N . LEU A 1 95 ? 5.753 1.382 -16.687 1.00 89.19 95 LEU A N 1
ATOM 729 C CA . LEU A 1 95 ? 4.624 0.816 -15.949 1.00 89.19 95 LEU A CA 1
ATOM 730 C C . LEU A 1 95 ? 4.100 1.748 -14.846 1.00 89.19 95 LEU A C 1
ATOM 732 O O . LEU A 1 95 ? 3.030 1.499 -14.283 1.00 89.19 95 LEU A O 1
ATOM 736 N N . ALA A 1 96 ? 4.816 2.829 -14.517 1.00 89.38 96 ALA A N 1
ATOM 737 C CA . ALA A 1 96 ? 4.522 3.670 -13.356 1.00 89.38 96 ALA A CA 1
ATOM 738 C C . ALA A 1 96 ? 3.115 4.280 -13.405 1.00 89.38 96 ALA A C 1
ATOM 740 O O . ALA A 1 96 ? 2.381 4.260 -12.414 1.00 89.38 96 ALA A O 1
ATOM 741 N N . GLY A 1 97 ? 2.696 4.777 -14.572 1.00 91.31 97 GLY A N 1
ATOM 742 C CA . GLY A 1 97 ? 1.364 5.357 -14.751 1.00 91.31 97 GLY A CA 1
ATOM 743 C C . GLY A 1 97 ? 0.238 4.349 -14.497 1.00 91.31 97 GLY A C 1
ATOM 744 O O . GLY A 1 97 ? -0.745 4.665 -13.821 1.00 91.31 97 GLY A O 1
ATOM 745 N N . GLU A 1 98 ? 0.384 3.122 -14.996 1.00 91.56 98 GLU A N 1
ATOM 746 C CA . GLU A 1 98 ? -0.590 2.046 -14.787 1.00 91.56 98 GLU A CA 1
ATOM 747 C C . GLU A 1 98 ? -0.582 1.545 -13.345 1.00 91.56 98 GLU A C 1
ATOM 749 O O . GLU A 1 98 ? -1.644 1.348 -12.752 1.00 91.56 98 GLU A O 1
ATOM 754 N N . ARG A 1 99 ? 0.600 1.436 -12.733 1.00 89.62 99 ARG A N 1
ATOM 755 C CA . ARG A 1 99 ? 0.740 1.051 -11.330 1.00 89.62 99 ARG A CA 1
ATOM 756 C C . ARG A 1 99 ? 0.060 2.046 -10.389 1.00 89.62 99 ARG A C 1
ATOM 758 O O . ARG A 1 99 ? -0.613 1.640 -9.440 1.00 89.62 99 ARG A O 1
ATOM 765 N N . VAL A 1 100 ? 0.180 3.345 -10.663 1.00 91.50 100 VAL A N 1
ATOM 766 C CA . VAL A 1 100 ? -0.503 4.391 -9.890 1.00 91.50 100 VAL A CA 1
ATOM 767 C C . VAL A 1 100 ? -2.022 4.318 -10.062 1.00 91.50 100 VAL A C 1
ATOM 769 O O . VAL A 1 100 ? -2.749 4.473 -9.078 1.00 91.50 100 VAL A O 1
ATOM 772 N N . LYS A 1 101 ? -2.518 4.063 -11.280 1.00 92.25 101 LYS A N 1
ATOM 773 C CA . LYS A 1 101 ? -3.958 3.860 -11.533 1.00 92.25 101 LYS A CA 1
ATOM 774 C C . LYS A 1 101 ? -4.486 2.642 -10.786 1.00 92.25 101 LYS A C 1
ATOM 776 O O . LYS A 1 101 ? -5.531 2.726 -10.149 1.00 92.25 101 LYS A O 1
ATOM 781 N N . TRP A 1 102 ? -3.738 1.545 -10.810 1.00 89.94 102 TRP A N 1
ATOM 782 C CA . TRP A 1 102 ? -4.074 0.353 -10.052 1.00 89.94 102 TRP A CA 1
ATOM 783 C C . TRP A 1 102 ? -4.164 0.651 -8.550 1.00 89.94 102 TRP A C 1
ATOM 785 O O . TRP A 1 102 ? -5.192 0.376 -7.940 1.00 89.94 102 TRP A O 1
ATOM 795 N N . ALA A 1 103 ? -3.158 1.303 -7.958 1.00 90.75 103 ALA A N 1
ATOM 796 C CA . ALA A 1 103 ? -3.172 1.631 -6.531 1.00 90.75 103 ALA A CA 1
ATOM 797 C C . ALA A 1 103 ? -4.338 2.573 -6.157 1.00 90.75 103 ALA A C 1
ATOM 799 O O . ALA A 1 103 ? -4.917 2.446 -5.075 1.00 90.75 103 ALA A O 1
ATOM 800 N N . ALA A 1 104 ? -4.736 3.471 -7.067 1.00 92.38 104 ALA A N 1
ATOM 801 C CA . ALA A 1 104 ? -5.932 4.296 -6.909 1.00 92.38 104 ALA A CA 1
ATOM 802 C C . ALA A 1 104 ? -7.228 3.468 -6.947 1.00 92.38 104 ALA A C 1
ATOM 804 O O . ALA A 1 104 ? -8.125 3.720 -6.145 1.00 92.38 104 ALA A O 1
ATOM 805 N N . GLN A 1 105 ? -7.311 2.450 -7.810 1.00 91.69 105 GLN A N 1
ATOM 806 C CA . GLN A 1 105 ? -8.449 1.528 -7.839 1.00 91.69 105 GLN A CA 1
ATOM 807 C C . GLN A 1 105 ? -8.542 0.700 -6.551 1.00 91.69 105 GLN A C 1
ATOM 809 O O . GLN A 1 105 ? -9.623 0.592 -5.976 1.00 91.69 105 GLN A O 1
ATOM 814 N N . VAL A 1 106 ? -7.415 0.177 -6.047 1.00 89.81 106 VAL A N 1
ATOM 815 C CA . VAL A 1 106 ? -7.382 -0.527 -4.751 1.00 89.81 106 VAL A CA 1
ATOM 816 C C . V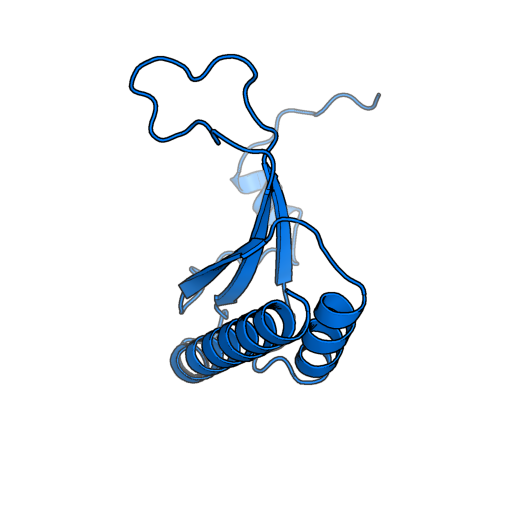AL A 1 106 ? -7.914 0.382 -3.643 1.00 89.81 106 VAL A C 1
ATOM 818 O O . VAL A 1 106 ? -8.754 -0.044 -2.850 1.00 89.81 106 VAL A O 1
ATOM 821 N N . LYS A 1 107 ? -7.472 1.648 -3.609 1.00 92.06 107 LYS A N 1
ATOM 822 C CA . LYS A 1 107 ? -7.961 2.642 -2.644 1.00 92.06 107 LYS A CA 1
ATOM 823 C C . LYS A 1 107 ? -9.479 2.814 -2.725 1.00 92.06 107 LYS A C 1
ATOM 825 O O . LYS A 1 107 ? -10.150 2.718 -1.701 1.00 92.06 107 LYS A O 1
ATOM 830 N N . ALA A 1 108 ? -10.004 3.031 -3.929 1.00 92.94 108 ALA A N 1
ATOM 831 C CA . ALA A 1 108 ? -11.430 3.246 -4.153 1.00 92.94 108 ALA A CA 1
ATOM 832 C C . ALA A 1 108 ? -12.273 2.035 -3.715 1.00 92.94 108 ALA A C 1
ATOM 834 O O . ALA A 1 108 ? -13.304 2.195 -3.060 1.00 92.94 108 ALA A O 1
ATOM 835 N N . ASP A 1 109 ? -11.812 0.817 -4.006 1.00 90.88 109 ASP A N 1
ATOM 836 C CA . ASP A 1 109 ? -12.507 -0.412 -3.615 1.00 90.88 109 ASP A CA 1
ATOM 837 C C . ASP A 1 109 ? -12.507 -0.624 -2.096 1.00 90.88 109 ASP A C 1
ATOM 839 O O . ASP A 1 109 ? -13.496 -1.104 -1.533 1.00 90.88 109 ASP A O 1
ATOM 843 N N . LEU A 1 110 ? -11.412 -0.263 -1.420 1.00 89.56 110 LEU A N 1
ATOM 844 C CA . LEU A 1 110 ? -11.334 -0.286 0.039 1.00 89.56 110 LEU A CA 1
ATOM 845 C C . LEU A 1 110 ? -12.302 0.726 0.650 1.00 89.56 110 LEU A C 1
ATOM 847 O O . LEU A 1 110 ? -13.067 0.362 1.540 1.00 89.56 110 LEU A O 1
ATOM 851 N N . GLU A 1 111 ? -12.328 1.959 0.145 1.00 90.81 111 GLU A N 1
ATOM 852 C CA . GLU A 1 111 ? -13.251 3.007 0.599 1.00 90.81 111 GLU A CA 1
ATOM 853 C C . GLU A 1 111 ? -14.717 2.590 0.415 1.00 90.81 111 GLU A C 1
ATOM 855 O O . GLU A 1 111 ? -15.515 2.683 1.351 1.00 90.81 111 GLU A O 1
ATOM 860 N N . ALA A 1 112 ? -15.067 2.023 -0.743 1.00 87.31 112 ALA A N 1
ATOM 861 C CA . ALA A 1 112 ? -16.395 1.461 -0.985 1.00 87.31 112 ALA A CA 1
ATOM 862 C C . ALA A 1 112 ? -16.712 0.274 -0.055 1.00 87.31 112 ALA A C 1
ATOM 864 O O . ALA A 1 112 ? -17.857 0.087 0.365 1.00 87.31 112 ALA A O 1
ATOM 865 N N . GLY A 1 113 ? -15.706 -0.539 0.280 1.00 80.00 113 GLY A N 1
ATOM 866 C CA . GLY A 1 113 ? -15.816 -1.630 1.243 1.00 80.00 113 GLY A CA 1
ATOM 867 C C . GLY A 1 113 ? -16.134 -1.148 2.659 1.00 80.00 113 GLY A C 1
ATOM 868 O O . GLY A 1 113 ? -16.974 -1.766 3.314 1.00 80.00 113 GLY A O 1
ATOM 869 N N . ILE A 1 114 ? -15.515 -0.041 3.089 1.00 75.12 114 ILE A N 1
ATOM 870 C CA . ILE A 1 114 ? -15.715 0.598 4.400 1.00 75.12 114 ILE A CA 1
ATOM 871 C C . ILE A 1 114 ? -17.118 1.206 4.506 1.00 75.12 114 ILE A C 1
ATOM 873 O O . ILE A 1 114 ? -17.831 0.914 5.465 1.00 75.12 114 ILE A O 1
ATOM 877 N N . LEU A 1 115 ? -17.552 1.983 3.504 1.00 60.78 115 LEU A N 1
ATOM 878 C CA . LEU A 1 115 ? -18.868 2.648 3.500 1.00 60.78 115 LEU A CA 1
ATOM 879 C C . LEU A 1 115 ? -20.050 1.670 3.539 1.00 60.78 115 LEU A C 1
ATOM 881 O O . LEU A 1 115 ? -21.140 2.023 3.967 1.00 60.78 115 LEU A O 1
ATOM 885 N N . ARG A 1 116 ? -19.849 0.424 3.100 1.00 57.16 116 ARG A N 1
ATOM 886 C CA . ARG A 1 116 ? -20.865 -0.641 3.162 1.00 57.16 116 ARG A CA 1
ATOM 887 C C . ARG A 1 116 ? -20.883 -1.391 4.500 1.00 57.16 116 ARG A C 1
ATOM 889 O O . ARG A 1 116 ? -21.538 -2.428 4.589 1.00 57.16 116 ARG A O 1
ATOM 896 N N . THR A 1 117 ? -20.088 -0.965 5.478 1.00 51.91 117 THR A N 1
ATOM 897 C CA . THR A 1 117 ? -19.958 -1.613 6.798 1.00 51.91 117 THR A CA 1
ATOM 898 C C . THR A 1 117 ? -20.175 -0.666 7.979 1.00 51.91 117 THR A C 1
ATOM 900 O O . THR A 1 117 ? -20.210 -1.136 9.112 1.00 51.91 117 THR A O 1
ATOM 903 N N . SER A 1 118 ? -20.313 0.634 7.713 1.00 50.72 118 SER A N 1
ATOM 904 C CA . SER A 1 118 ? -20.725 1.683 8.656 1.00 50.72 118 SER A CA 1
ATOM 905 C C . SER A 1 118 ? -22.229 1.895 8.617 1.00 50.72 118 SER A C 1
ATOM 907 O O . SER A 1 118 ? -22.809 2.096 9.702 1.00 50.72 118 SER A O 1
#

Foldseek 3Di:
DPDDDDDDPVVVPVVCPPDDPADWAADKDKDKAADDDPLLVVLVVVLVVCQPQDDWDKDKAWQCADPDDPVPDPPGDPHTIIMIIGPCTHRDNVCSVVSNVSSVVSVVVSVVSVVVVD

Secondary structure (DSSP, 8-state):
--------HHHHHHT-TTS--SPPEEEEEEEEESS--HHHHHHHHHHHTT-TTS---EEEEEEPPPSSPPTT-TTS-SS-EEEEEEEEEES-HHHHHHHHHHHHHHHHHHHHHHHTT-

Sequence (118 aa):
MKTTEETTLTEMLEKNERLVTWPPYGRVLTLNVKQLAAKLVQVLARHCSFALGGGFVLTYHTVPSMLQPAPKSIFGAQTGHHILEMNGVVPDESLAGERVKWAAQVKADLEAGILRTS

pLDDT: mean 76.74, std 12.76, range [42.66, 92.94]

Radius of gyration: 17.58 Å; chains: 1; bounding box: 48×34×44 Å

Organism: NCBI:txid1089452